Protein AF-A0AAN9EEM0-F1 (afdb_monomer)

pLDDT: mean 70.37, std 14.41, range [33.88, 88.06]

Secondary structure (DSSP, 8-state):
-----EE-SSS--EEEE-TT-PEEEEEEEEE--HHHHTT---EE--HHHHHHH--TTPEEEEEBTT-SS--EEEEEEEE-TT--EEEEETHHHHHHHHT--TT-EEEEEEETTT--EEEEEE-HHHHT--

Radius of gyration: 14.99 Å; Cα contacts (8 Å, |Δi|>4): 237; chains: 1; bounding box: 39×42×35 Å

Solvent-accessible surface area (backbone atoms only — not comparable to full-atom values): 7582 Å² total; per-residue (Å²): 68,80,74,69,85,46,84,50,82,87,80,77,55,78,54,43,49,52,99,88,64,46,52,36,44,81,73,52,74,43,69,37,45,64,54,42,76,73,72,46,40,48,46,78,52,59,66,72,52,43,78,76,74,58,60,94,82,50,71,37,43,37,31,53,59,54,46,89,64,75,55,74,37,64,30,36,60,44,82,47,99,81,78,48,44,24,35,38,49,46,42,42,59,52,43,59,76,66,68,64,50,70,62,16,37,38,38,36,25,37,27,75,83,77,73,43,45,38,31,35,68,49,54,50,78,58,65,74,73,108

Mean predicted aligned error: 9.79 Å

Organism: Crotalaria pallida (NCBI:txid3830)

Sequence (130 aa):
MFFEDYQGTDYGEFIYKDLDGNVLEHIFSALVTRGQLNGYQTLPIPATIRDNYLTIGQEFVLVKGRDIEPQKWYIKWNHDKNNYYAFAKGWYGYVQANRMDVDDIVDFFLNKTTSAWVVTYLRTADAKRA

InterPro domains:
  IPR003340 B3 DNA binding domain [PS50863] (28-125)
  IPR015300 DNA-binding pseudobarrel domain superfamily [G3DSA:2.40.330.10] (21-126)
  IPR015300 DNA-binding pseudobarrel domain superfamily [SSF101936] (26-122)

Nearest PDB structures (foldseek):
  6j9b-assembly2_D  TM=7.705E-01  e=1.282E-05  Arabidopsis thaliana
  6fas-assembly2_B  TM=7.573E-01  e=1.622E-05  Arabidopsis thaliana
  5z00-assembly1_M  TM=7.258E-01  e=1.140E-05  Arabidopsis thaliana
  6j9a-assembly1_A  TM=8.061E-01  e=6.643E-05  Arabidopsis thaliana
  6j9c-assembly1_A  TM=7.623E-01  e=1.195E-04  Arabidopsis thaliana

Structure (mmCIF, N/CA/C/O backbone):
data_AF-A0AAN9EEM0-F1
#
_entry.id   AF-A0AAN9EEM0-F1
#
loop_
_atom_site.group_PDB
_atom_site.id
_atom_site.type_symbol
_atom_site.label_atom_id
_atom_site.label_alt_id
_atom_site.label_comp_id
_atom_site.label_asym_id
_atom_site.label_entity_id
_atom_site.label_seq_id
_atom_site.pdbx_PDB_ins_code
_atom_site.Cartn_x
_atom_site.Cartn_y
_atom_site.Cartn_z
_atom_site.occupancy
_atom_site.B_iso_or_equiv
_atom_site.auth_seq_id
_atom_site.auth_comp_id
_atom_site.auth_asym_id
_atom_site.auth_atom_id
_atom_site.pdbx_PDB_model_num
ATOM 1 N N . MET A 1 1 ? 3.403 -11.623 13.785 1.00 43.03 1 MET A N 1
ATOM 2 C CA . MET A 1 1 ? 2.082 -11.013 13.547 1.00 43.03 1 MET A CA 1
ATOM 3 C C . MET A 1 1 ? 1.249 -11.998 12.770 1.00 43.03 1 MET A C 1
ATOM 5 O O . MET A 1 1 ? 1.672 -12.478 11.726 1.00 43.03 1 MET A O 1
ATOM 9 N N . PHE A 1 2 ? 0.131 -12.369 13.371 1.00 33.88 2 PHE A N 1
ATOM 10 C CA . PHE A 1 2 ? -0.869 -13.236 12.781 1.00 33.88 2 PHE A CA 1
ATOM 11 C C . PHE A 1 2 ? -2.093 -12.356 12.561 1.00 33.88 2 PHE A C 1
ATOM 13 O O . PHE A 1 2 ? -2.496 -11.643 13.478 1.00 33.88 2 PHE A O 1
ATOM 20 N N . PHE A 1 3 ? -2.616 -12.354 11.341 1.00 42.38 3 PHE A N 1
ATOM 21 C CA . PHE A 1 3 ? -3.977 -11.907 11.095 1.00 42.38 3 PHE A CA 1
ATOM 22 C C . PHE A 1 3 ? -4.868 -13.098 11.423 1.00 42.38 3 PHE A C 1
ATOM 24 O O . PHE A 1 3 ? -4.600 -14.204 10.953 1.00 42.38 3 PHE A O 1
ATOM 31 N N . GLU A 1 4 ? -5.871 -12.904 12.270 1.00 39.88 4 GLU A N 1
ATOM 32 C CA . GLU A 1 4 ? -6.929 -13.898 12.382 1.00 39.88 4 GLU A CA 1
ATOM 33 C C . GLU A 1 4 ? -7.909 -13.648 11.240 1.00 39.88 4 GLU A C 1
ATOM 35 O O . GLU A 1 4 ? -8.611 -12.637 11.220 1.00 39.88 4 GLU A O 1
ATOM 40 N N . ASP A 1 5 ? -7.934 -14.571 10.279 1.00 40.94 5 ASP A N 1
ATOM 41 C CA . ASP A 1 5 ? -9.020 -14.669 9.311 1.00 40.94 5 ASP A CA 1
ATOM 42 C C . ASP A 1 5 ? -10.283 -15.062 10.083 1.00 40.94 5 ASP A C 1
ATOM 44 O O . ASP A 1 5 ? -10.548 -16.238 10.341 1.00 40.94 5 ASP A O 1
ATOM 48 N N . TYR A 1 6 ? -11.057 -14.069 10.517 1.00 40.44 6 TYR A N 1
ATOM 49 C CA . TYR A 1 6 ? -12.338 -14.334 11.148 1.00 40.44 6 TYR A CA 1
ATOM 50 C C . TYR A 1 6 ? -13.381 -14.583 10.057 1.00 40.44 6 TYR A C 1
ATOM 52 O O . TYR A 1 6 ? -13.810 -13.661 9.363 1.00 40.44 6 TYR A O 1
ATOM 60 N N . GLN A 1 7 ? -13.790 -15.842 9.905 1.00 42.09 7 GLN A N 1
ATOM 61 C CA . GLN A 1 7 ? -14.923 -16.234 9.067 1.00 42.09 7 GLN A CA 1
ATOM 62 C C . GLN A 1 7 ? -16.218 -15.750 9.740 1.00 42.09 7 GLN A C 1
ATOM 64 O O . GLN A 1 7 ? -16.805 -16.443 10.571 1.00 42.09 7 GLN A O 1
ATOM 69 N N . GLY A 1 8 ? -16.638 -14.525 9.418 1.00 36.88 8 GLY A N 1
ATOM 70 C CA . GLY A 1 8 ? -17.972 -14.027 9.739 1.00 36.88 8 GLY A CA 1
ATOM 71 C C . GLY A 1 8 ? -19.013 -14.775 8.906 1.00 36.88 8 GLY A C 1
ATOM 72 O O . GLY A 1 8 ? -18.881 -14.895 7.691 1.00 36.88 8 GLY A O 1
ATOM 73 N N . THR A 1 9 ? -20.015 -15.333 9.576 1.00 47.59 9 THR A N 1
ATOM 74 C CA . THR A 1 9 ? -21.073 -16.156 8.985 1.00 47.59 9 THR A CA 1
ATOM 75 C C . THR A 1 9 ? -21.945 -15.376 7.996 1.00 47.59 9 THR A C 1
ATOM 77 O O . THR A 1 9 ? -22.316 -14.240 8.274 1.00 47.59 9 THR A O 1
ATOM 80 N N . ASP A 1 10 ? -22.315 -16.071 6.915 1.00 42.72 10 ASP A N 1
ATOM 81 C CA . ASP A 1 10 ? -23.174 -15.688 5.785 1.00 42.72 10 ASP A CA 1
ATOM 82 C C . ASP A 1 10 ? -22.610 -14.611 4.839 1.00 42.72 10 ASP A C 1
ATOM 84 O O . ASP A 1 10 ? -22.641 -13.418 5.107 1.00 42.72 10 ASP A O 1
ATOM 88 N N . TYR A 1 11 ? -22.144 -15.081 3.673 1.00 39.16 11 TYR A N 1
ATOM 89 C CA . TYR A 1 11 ? -21.510 -14.345 2.563 1.00 39.16 11 TYR A CA 1
ATOM 90 C C . TYR A 1 11 ? -20.025 -13.983 2.699 1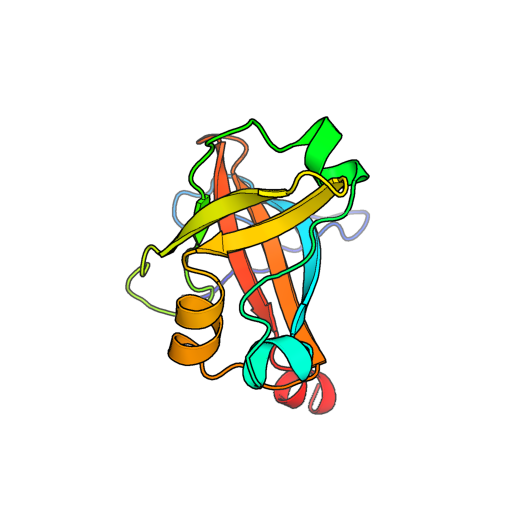.00 39.16 11 TYR A C 1
ATOM 92 O O . TYR A 1 11 ? -19.583 -13.044 2.058 1.00 39.16 11 TYR A O 1
ATOM 100 N N . GLY A 1 12 ? -19.221 -14.766 3.425 1.00 41.38 12 GLY A N 1
ATOM 101 C CA . GLY A 1 12 ? -17.782 -14.927 3.136 1.00 41.38 12 GLY A CA 1
ATOM 102 C C . GLY A 1 12 ? -16.932 -13.654 2.991 1.00 41.38 12 GLY A C 1
ATOM 103 O O . GLY A 1 12 ? -15.911 -13.695 2.305 1.00 41.38 12 GLY A O 1
ATOM 104 N N . GLU A 1 13 ? -17.326 -12.533 3.597 1.00 49.28 13 GLU A N 1
ATOM 105 C CA . GLU A 1 13 ? -16.499 -11.331 3.646 1.00 49.28 13 GLU A CA 1
ATOM 106 C C . GLU A 1 13 ? -15.425 -11.526 4.717 1.00 49.28 13 GLU A C 1
ATOM 108 O O . GLU A 1 13 ? -15.714 -11.673 5.907 1.00 49.28 13 GLU A O 1
ATOM 113 N N . PHE A 1 14 ? -14.163 -11.541 4.290 1.00 57.59 14 PHE A N 1
ATOM 114 C CA . PHE A 1 14 ? -13.030 -11.522 5.206 1.00 57.59 14 PHE A CA 1
ATOM 115 C C . PHE A 1 14 ? -12.986 -10.159 5.902 1.00 57.59 14 PHE A C 1
ATOM 117 O O . PHE A 1 14 ? -12.700 -9.136 5.279 1.00 57.59 14 PHE A O 1
ATOM 124 N N . ILE A 1 15 ? -13.276 -10.139 7.205 1.00 64.88 15 ILE A N 1
ATOM 125 C CA . ILE A 1 15 ? -13.141 -8.935 8.026 1.00 64.88 15 ILE A CA 1
ATOM 126 C C . ILE A 1 15 ? -11.732 -8.918 8.602 1.00 64.88 15 ILE A C 1
ATOM 128 O O . ILE A 1 15 ? -11.421 -9.638 9.551 1.00 64.88 15 ILE A O 1
ATOM 132 N N . TYR A 1 16 ? -10.891 -8.054 8.050 1.00 72.56 16 TYR A N 1
ATOM 133 C CA . TYR A 1 16 ? -9.552 -7.825 8.568 1.00 72.56 16 TYR A CA 1
ATOM 134 C C . TYR A 1 16 ? -9.632 -6.947 9.817 1.00 72.56 16 TYR A C 1
ATOM 136 O O . TYR A 1 16 ? -10.350 -5.945 9.837 1.00 72.56 16 TYR A O 1
ATOM 144 N N . LYS A 1 17 ? -8.899 -7.313 10.870 1.00 72.62 17 LYS A N 1
ATOM 145 C CA . LYS A 1 17 ? -8.788 -6.514 12.095 1.00 72.62 17 LYS A CA 1
ATOM 146 C C . LYS A 1 17 ? -7.330 -6.287 12.472 1.00 72.62 17 LYS A C 1
ATOM 148 O O . LYS A 1 17 ? -6.480 -7.132 12.192 1.00 72.62 17 LYS A O 1
ATOM 153 N N . ASP A 1 18 ? -7.042 -5.146 13.091 1.00 72.31 18 ASP A N 1
ATOM 154 C CA . ASP A 1 18 ? -5.761 -4.936 13.769 1.00 72.31 18 ASP A CA 1
ATOM 155 C C . ASP A 1 18 ? -5.737 -5.608 15.158 1.00 72.31 18 ASP A C 1
ATOM 157 O O . ASP A 1 18 ? -6.716 -6.219 15.591 1.00 72.31 18 ASP A O 1
ATOM 161 N N . LEU A 1 19 ? -4.601 -5.515 15.858 1.00 67.00 19 LEU A N 1
ATOM 162 C CA . LEU A 1 19 ? -4.408 -6.129 17.181 1.00 67.00 19 LEU A CA 1
ATOM 163 C C . LEU A 1 19 ? -5.309 -5.533 18.272 1.00 67.00 19 LEU A C 1
ATOM 165 O O . LEU A 1 19 ? -5.563 -6.197 19.275 1.00 67.00 19 LEU A O 1
ATOM 169 N N . ASP A 1 20 ? -5.801 -4.313 18.068 1.00 74.25 20 ASP A N 1
ATOM 170 C CA . ASP A 1 20 ? -6.735 -3.646 18.974 1.00 74.25 20 ASP A CA 1
ATOM 171 C C . ASP A 1 20 ? -8.198 -4.008 18.638 1.00 74.25 20 ASP A C 1
ATOM 173 O O . ASP A 1 20 ? -9.133 -3.539 19.287 1.00 74.25 20 ASP A O 1
ATOM 177 N N . GLY A 1 21 ? -8.414 -4.859 17.625 1.00 76.50 21 GLY A N 1
ATOM 178 C CA . GLY A 1 21 ? -9.727 -5.293 17.160 1.00 76.50 21 GLY A CA 1
ATOM 179 C C . GLY A 1 21 ? -10.422 -4.297 16.228 1.00 76.50 21 GLY A C 1
ATOM 180 O O . GLY A 1 21 ? -11.597 -4.502 15.904 1.00 76.50 21 GLY A O 1
ATOM 181 N N . ASN A 1 22 ? -9.735 -3.242 15.775 1.00 81.06 22 ASN A N 1
ATOM 182 C CA . ASN A 1 22 ? -10.303 -2.279 14.836 1.00 81.06 22 ASN A CA 1
ATOM 183 C C . ASN A 1 22 ? -10.446 -2.901 13.455 1.00 81.06 22 ASN A C 1
ATOM 185 O O . ASN A 1 22 ? -9.537 -3.566 12.963 1.00 81.06 22 ASN A O 1
ATOM 189 N N . VAL A 1 23 ? -11.571 -2.620 12.803 1.00 82.69 23 VAL A N 1
ATOM 190 C CA . VAL A 1 23 ? -11.846 -3.112 11.454 1.00 82.69 23 VAL A CA 1
ATOM 191 C C . VAL A 1 23 ? -10.976 -2.380 10.432 1.00 82.69 23 VAL A C 1
ATOM 193 O O . VAL A 1 23 ? -10.916 -1.146 10.390 1.00 82.69 23 VAL A O 1
ATOM 196 N N . LEU A 1 24 ? -10.331 -3.175 9.589 1.00 82.06 24 LEU A N 1
ATOM 197 C CA . LEU A 1 24 ? -9.548 -2.755 8.445 1.00 82.06 24 LEU A CA 1
ATOM 198 C C . LEU A 1 24 ? -10.376 -2.977 7.178 1.00 82.06 24 LEU A C 1
ATOM 200 O O . LEU A 1 24 ? -10.843 -4.079 6.900 1.00 82.06 24 LEU A O 1
ATOM 204 N N . GLU A 1 25 ? -10.553 -1.919 6.401 1.00 86.56 25 GLU A N 1
ATOM 205 C CA . GLU A 1 25 ? -11.175 -1.981 5.084 1.00 86.56 25 GLU A CA 1
ATOM 206 C C . GLU A 1 25 ? -10.098 -2.193 4.028 1.00 86.56 25 GLU A C 1
ATOM 208 O O . GLU A 1 25 ? -9.140 -1.424 3.968 1.00 86.56 25 GLU A O 1
ATOM 213 N N . HIS A 1 26 ? -10.244 -3.225 3.199 1.00 86.12 26 HIS A N 1
ATOM 214 C CA . HIS A 1 26 ? -9.379 -3.405 2.034 1.00 86.12 26 HIS A CA 1
ATOM 215 C C . HIS A 1 26 ? -9.679 -2.321 1.001 1.00 86.12 26 HIS A C 1
ATOM 217 O O . HIS A 1 26 ? -10.835 -2.114 0.640 1.00 86.12 26 HIS A O 1
ATOM 223 N N . ILE A 1 27 ? -8.641 -1.623 0.543 1.00 88.06 27 ILE A N 1
ATOM 224 C CA . ILE A 1 27 ? -8.785 -0.517 -0.407 1.00 88.06 27 ILE A CA 1
ATOM 225 C C . ILE A 1 27 ? -8.344 -0.942 -1.802 1.00 88.06 27 ILE A C 1
ATOM 227 O O . ILE A 1 27 ? -9.065 -0.722 -2.772 1.00 88.06 27 ILE A O 1
ATOM 231 N N . PHE A 1 28 ? -7.144 -1.517 -1.921 1.00 87.12 28 PHE A N 1
ATOM 232 C CA . PHE A 1 28 ? -6.641 -2.048 -3.185 1.00 87.12 28 PHE A CA 1
ATOM 233 C C . PHE A 1 28 ? -5.420 -2.949 -2.990 1.00 87.12 28 PHE A C 1
ATOM 235 O O . PHE A 1 28 ? -4.727 -2.883 -1.973 1.00 87.12 28 PHE A O 1
ATOM 242 N N . SER A 1 29 ? -5.122 -3.729 -4.027 1.00 87.25 29 SER A N 1
ATOM 243 C CA . SER A 1 29 ? -3.922 -4.558 -4.134 1.00 87.25 29 SER A CA 1
ATOM 244 C C . SER A 1 29 ? -2.999 -4.027 -5.228 1.00 87.25 29 SER A C 1
ATOM 246 O O . SER A 1 29 ? -3.457 -3.535 -6.263 1.00 87.25 29 SER A O 1
ATOM 248 N N . ALA A 1 30 ? -1.693 -4.163 -5.031 1.00 86.31 30 ALA A N 1
ATOM 249 C CA . ALA A 1 30 ? -0.677 -3.803 -6.007 1.00 86.31 30 ALA A CA 1
ATOM 250 C C . ALA A 1 30 ? 0.329 -4.935 -6.203 1.00 86.31 30 ALA A C 1
ATOM 252 O O . ALA A 1 30 ? 0.780 -5.544 -5.238 1.00 86.31 30 ALA A O 1
ATOM 253 N N . LEU A 1 31 ? 0.728 -5.167 -7.452 1.00 87.38 31 LEU A N 1
ATOM 254 C CA . LEU A 1 31 ? 1.815 -6.087 -7.773 1.00 87.38 31 LEU A CA 1
ATOM 255 C C . LEU A 1 31 ? 3.164 -5.382 -7.665 1.00 87.38 31 LEU A C 1
ATOM 257 O O . LEU A 1 31 ? 3.340 -4.270 -8.174 1.00 87.38 31 LEU A O 1
ATOM 261 N N . VAL A 1 32 ? 4.136 -6.066 -7.070 1.00 86.50 32 VAL A N 1
ATOM 262 C CA . VAL A 1 32 ? 5.541 -5.680 -7.156 1.00 86.50 32 VAL A CA 1
ATOM 263 C C . VAL A 1 32 ? 6.043 -6.016 -8.557 1.00 86.50 32 VAL A C 1
ATOM 265 O O . VAL A 1 32 ? 6.123 -7.168 -8.973 1.00 86.50 32 VAL A O 1
ATOM 268 N N . THR A 1 33 ? 6.384 -4.986 -9.317 1.00 86.06 33 THR A N 1
ATOM 269 C CA . THR A 1 33 ? 6.874 -5.116 -10.689 1.00 86.06 33 THR A CA 1
ATOM 270 C C . THR A 1 33 ? 8.397 -5.119 -10.736 1.00 86.06 33 THR A C 1
ATOM 272 O O . THR A 1 33 ? 9.078 -4.502 -9.914 1.00 86.06 33 THR A O 1
ATOM 275 N N . ARG A 1 34 ? 8.966 -5.726 -11.783 1.00 83.88 34 ARG A N 1
ATOM 276 C CA . ARG A 1 34 ? 10.418 -5.705 -12.026 1.00 83.88 34 ARG A CA 1
ATOM 277 C C . ARG A 1 34 ? 10.994 -4.284 -12.105 1.00 83.88 34 ARG A C 1
ATOM 279 O O . ARG A 1 34 ? 12.124 -4.060 -11.680 1.00 83.88 34 ARG A O 1
ATOM 286 N N . GLY A 1 35 ? 10.223 -3.318 -12.612 1.00 80.12 35 GLY A N 1
ATOM 287 C CA . GLY A 1 35 ? 10.626 -1.909 -12.637 1.00 80.12 35 GLY A CA 1
ATOM 288 C C . GLY A 1 35 ? 10.903 -1.360 -11.236 1.00 80.12 35 GLY A C 1
ATOM 289 O O . GLY A 1 35 ? 11.898 -0.664 -11.037 1.00 80.12 35 GLY A O 1
ATOM 290 N N . GLN A 1 36 ? 10.086 -1.747 -10.254 1.00 79.00 36 GLN A N 1
ATOM 291 C CA . GLN A 1 36 ? 10.209 -1.302 -8.864 1.00 79.00 36 GLN A CA 1
ATOM 292 C C . GLN A 1 36 ? 11.420 -1.869 -8.136 1.00 79.00 36 GLN A C 1
ATOM 294 O O . GLN A 1 36 ? 11.943 -1.222 -7.231 1.00 79.00 36 GLN A O 1
ATOM 299 N N . LEU A 1 37 ? 11.907 -3.028 -8.574 1.00 79.31 37 LEU A N 1
ATOM 300 C CA . LEU A 1 37 ? 13.135 -3.622 -8.058 1.00 79.31 37 LEU A CA 1
ATOM 301 C C . LEU A 1 37 ? 14.394 -3.038 -8.719 1.00 79.31 37 LEU A C 1
ATOM 303 O O . LEU A 1 37 ? 15.435 -2.965 -8.075 1.00 79.31 37 LEU A O 1
ATOM 307 N N . ASN A 1 38 ? 14.292 -2.568 -9.969 1.00 73.56 38 ASN A N 1
ATOM 308 C CA . ASN A 1 38 ? 15.440 -2.193 -10.807 1.00 73.56 38 ASN A CA 1
ATOM 309 C C . ASN A 1 38 ? 15.600 -0.679 -11.057 1.00 73.56 38 ASN A C 1
ATOM 311 O O . ASN A 1 38 ? 16.290 -0.285 -11.995 1.00 73.56 38 ASN A O 1
ATOM 315 N N . GLY A 1 39 ? 14.981 0.182 -10.243 1.00 65.06 39 GLY A N 1
ATOM 316 C CA . GLY A 1 39 ? 15.257 1.628 -10.250 1.00 65.06 39 GLY A CA 1
ATOM 317 C C . GLY A 1 39 ? 14.045 2.546 -10.422 1.00 65.06 39 GLY A C 1
ATOM 318 O O . GLY A 1 39 ? 14.143 3.725 -10.087 1.00 65.06 39 GLY A O 1
ATOM 319 N N . TYR A 1 40 ? 12.883 2.032 -10.836 1.00 68.06 40 TYR A N 1
ATOM 320 C CA . TYR A 1 40 ? 11.622 2.782 -10.783 1.00 68.06 40 TYR A CA 1
ATOM 321 C C . TYR A 1 40 ? 11.010 2.670 -9.390 1.00 68.06 40 TYR A C 1
ATOM 323 O O . TYR A 1 40 ? 10.069 1.925 -9.157 1.00 68.06 40 TYR A O 1
ATOM 331 N N . GLN A 1 41 ? 11.545 3.436 -8.444 1.00 75.00 41 GLN A N 1
ATOM 332 C CA . GLN A 1 41 ? 11.261 3.345 -7.003 1.00 75.00 41 GLN A CA 1
ATOM 333 C C . GLN A 1 41 ? 9.839 3.765 -6.580 1.00 75.00 41 GLN A C 1
ATOM 335 O O . GLN A 1 41 ? 9.600 4.018 -5.401 1.00 75.00 41 GLN A O 1
ATOM 340 N N . 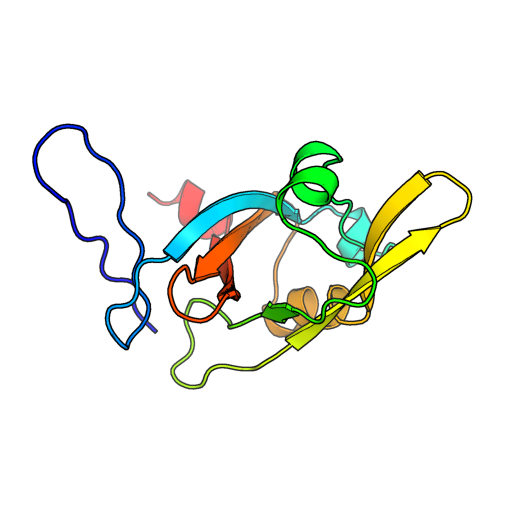THR A 1 42 ? 8.897 3.859 -7.519 1.00 80.38 42 THR A N 1
ATOM 341 C CA . THR A 1 42 ? 7.545 4.358 -7.274 1.00 80.38 42 THR A CA 1
ATOM 342 C C . THR A 1 42 ? 6.485 3.285 -7.496 1.00 80.38 42 THR A C 1
ATOM 344 O O . THR A 1 42 ? 6.594 2.514 -8.447 1.00 80.38 42 THR A O 1
ATOM 347 N N . LEU A 1 43 ? 5.427 3.270 -6.688 1.00 83.81 43 LEU A N 1
ATOM 348 C CA . LEU A 1 43 ? 4.216 2.489 -6.951 1.00 83.81 43 LEU A CA 1
ATOM 349 C C . LEU A 1 43 ? 3.115 3.391 -7.520 1.00 83.81 43 LEU A C 1
ATOM 351 O O . LEU A 1 43 ? 2.648 4.260 -6.781 1.00 83.81 43 LEU A O 1
ATOM 355 N N . PRO A 1 44 ? 2.700 3.207 -8.791 1.00 82.75 44 PRO A N 1
ATOM 356 C CA . PRO A 1 44 ? 1.542 3.899 -9.343 1.00 82.75 44 PRO A CA 1
ATOM 357 C C . PRO A 1 44 ? 0.287 3.662 -8.501 1.00 82.75 44 PRO A C 1
ATOM 359 O O . PRO A 1 44 ? 0.019 2.541 -8.072 1.00 82.75 44 PRO A O 1
ATOM 362 N N . ILE A 1 45 ? -0.498 4.716 -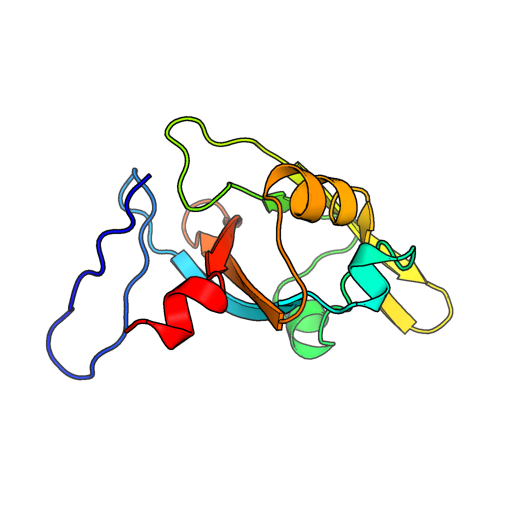8.303 1.00 79.81 45 ILE A N 1
ATOM 363 C CA . ILE A 1 45 ? -1.761 4.680 -7.569 1.00 79.81 45 ILE A CA 1
ATOM 364 C C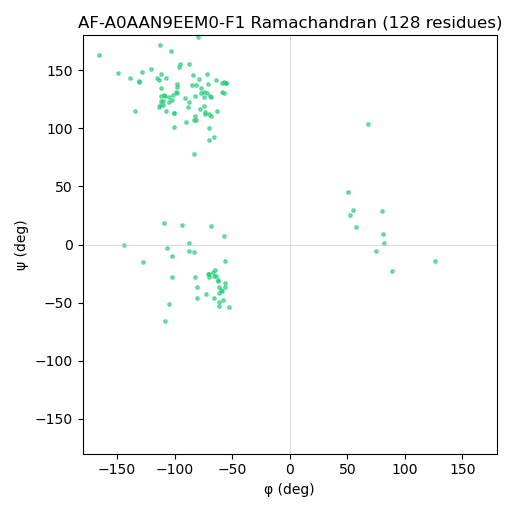 . ILE A 1 45 ? -2.907 4.828 -8.578 1.00 79.81 45 ILE A C 1
ATOM 366 O O . ILE A 1 45 ? -2.899 5.787 -9.358 1.00 79.81 45 ILE A O 1
ATOM 370 N N . PRO A 1 46 ? -3.912 3.932 -8.572 1.00 81.81 46 PRO A N 1
ATOM 371 C CA . PRO A 1 46 ? -5.090 4.092 -9.417 1.00 81.81 46 PRO A CA 1
ATOM 372 C C . PRO A 1 46 ? -5.822 5.409 -9.120 1.00 81.81 46 PRO A C 1
ATOM 374 O O . PRO A 1 46 ? -6.012 5.772 -7.958 1.00 81.81 46 PRO A O 1
ATOM 377 N N . ALA A 1 47 ? -6.291 6.104 -10.162 1.00 80.25 47 ALA A N 1
ATOM 378 C CA . ALA A 1 47 ? -6.990 7.389 -10.018 1.00 80.25 47 ALA A CA 1
ATOM 379 C C . ALA A 1 47 ? -8.213 7.298 -9.086 1.00 80.25 47 ALA A C 1
ATOM 381 O O . ALA A 1 47 ? -8.445 8.192 -8.281 1.00 80.25 47 ALA A O 1
ATOM 382 N N . THR A 1 48 ? -8.933 6.174 -9.118 1.00 83.25 48 THR A N 1
ATOM 383 C CA . THR A 1 48 ? -10.065 5.915 -8.220 1.00 83.25 48 THR A CA 1
ATOM 384 C C . THR A 1 48 ? -9.655 5.906 -6.748 1.00 83.25 48 THR A C 1
ATOM 386 O O . THR A 1 48 ? -10.401 6.395 -5.907 1.00 83.25 48 THR A O 1
ATOM 389 N N . ILE A 1 49 ? -8.469 5.387 -6.414 1.00 84.19 49 ILE A N 1
ATOM 390 C CA . ILE A 1 49 ? -7.984 5.399 -5.028 1.00 84.19 49 ILE A CA 1
ATOM 391 C C . ILE A 1 49 ? -7.580 6.813 -4.623 1.00 84.19 49 ILE A C 1
ATOM 393 O O . ILE A 1 49 ? -7.937 7.269 -3.539 1.00 84.19 49 ILE A O 1
ATOM 397 N N . ARG A 1 50 ? -6.897 7.529 -5.524 1.00 79.81 50 ARG A N 1
ATOM 398 C CA . ARG A 1 50 ? -6.536 8.937 -5.327 1.00 79.81 50 ARG A CA 1
ATOM 399 C C . ARG A 1 50 ? -7.759 9.778 -4.963 1.00 79.81 50 ARG A C 1
ATOM 401 O O . ARG A 1 50 ? -7.720 10.467 -3.954 1.00 79.81 50 ARG A O 1
ATOM 408 N N . ASP A 1 51 ? -8.812 9.714 -5.772 1.00 81.38 51 ASP A N 1
ATOM 409 C CA . ASP A 1 51 ? -9.962 10.619 -5.651 1.00 81.38 51 ASP A CA 1
ATOM 410 C C . ASP A 1 51 ? -10.812 10.374 -4.408 1.00 81.38 51 ASP A C 1
ATOM 412 O O . ASP A 1 51 ? -11.437 11.303 -3.903 1.00 81.38 51 ASP A O 1
ATOM 416 N N . ASN A 1 52 ? -10.831 9.136 -3.914 1.00 83.12 52 ASN A N 1
ATOM 417 C CA . ASN A 1 52 ? -11.719 8.746 -2.824 1.00 83.12 52 ASN A CA 1
ATOM 418 C C . ASN A 1 52 ? -11.013 8.651 -1.469 1.00 83.12 52 ASN A C 1
ATOM 420 O O . ASN A 1 52 ? -11.6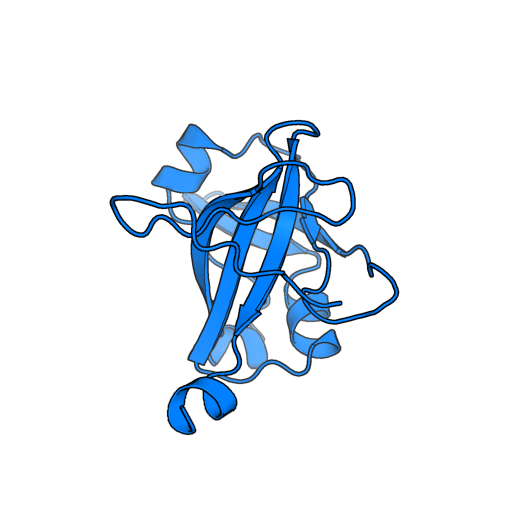56 8.843 -0.441 1.00 83.12 52 ASN A O 1
ATOM 424 N N . TYR A 1 53 ? -9.709 8.356 -1.450 1.00 79.44 53 TYR A N 1
ATOM 425 C CA . TYR A 1 53 ? -9.016 7.983 -0.213 1.00 79.44 53 TYR A CA 1
ATOM 426 C C . TYR A 1 53 ? -7.758 8.800 0.083 1.00 79.44 53 TYR A C 1
ATOM 428 O O . TYR A 1 53 ? -7.262 8.732 1.210 1.00 79.44 53 TYR A O 1
ATOM 436 N N . LEU A 1 54 ? -7.213 9.546 -0.888 1.00 76.06 54 LEU A N 1
ATOM 437 C CA . LEU A 1 54 ? -5.930 10.232 -0.717 1.00 76.06 54 LEU A CA 1
ATOM 438 C C . LEU A 1 54 ? -6.074 11.751 -0.686 1.00 76.06 54 LEU A C 1
ATOM 440 O O . LEU A 1 54 ? -6.693 12.363 -1.548 1.00 76.06 54 LEU A O 1
ATOM 444 N N . THR A 1 55 ? -5.399 12.377 0.276 1.00 73.00 55 THR A N 1
ATOM 445 C CA . THR A 1 55 ? -5.269 13.841 0.360 1.00 73.00 55 THR A CA 1
ATOM 446 C C . THR A 1 55 ? -3.819 14.261 0.133 1.00 73.00 55 THR A C 1
ATOM 448 O O . THR A 1 55 ? -2.901 13.578 0.586 1.00 73.00 55 THR A O 1
ATOM 451 N N . ILE A 1 56 ? -3.572 15.374 -0.572 1.00 67.19 56 ILE A N 1
ATOM 452 C CA . ILE A 1 56 ? -2.204 15.838 -0.885 1.00 67.19 56 ILE A CA 1
ATOM 453 C C . ILE A 1 56 ? -1.402 16.029 0.403 1.00 67.19 56 ILE A C 1
ATOM 455 O O . ILE A 1 56 ? -1.858 16.680 1.336 1.00 67.19 56 ILE A O 1
ATOM 459 N N . GLY A 1 57 ? -0.194 15.458 0.443 1.00 60.81 57 GLY A N 1
ATOM 460 C CA . GLY A 1 57 ? 0.702 15.553 1.598 1.00 60.81 57 GLY A CA 1
ATOM 461 C C . GLY A 1 57 ? 0.407 14.563 2.727 1.00 60.81 57 GLY A C 1
ATOM 462 O O . GLY A 1 57 ? 1.132 14.571 3.719 1.00 60.81 57 GLY A O 1
ATOM 463 N N . GLN A 1 58 ? -0.599 13.696 2.573 1.00 68.69 58 GLN A N 1
ATOM 464 C CA . GLN A 1 58 ? -0.867 12.603 3.504 1.00 68.69 58 GLN A CA 1
ATOM 465 C C . GLN A 1 58 ? 0.349 11.677 3.617 1.00 68.69 58 GLN A C 1
ATOM 467 O O . GLN A 1 58 ? 0.933 11.257 2.612 1.00 68.69 58 GLN A O 1
ATOM 472 N N . GLU A 1 59 ? 0.726 11.379 4.858 1.00 63.41 59 GLU A N 1
ATOM 473 C CA . GLU A 1 59 ? 1.754 10.398 5.182 1.00 63.41 59 GLU A CA 1
ATOM 474 C C . GLU A 1 59 ? 1.078 9.075 5.532 1.00 63.41 59 GLU A C 1
ATOM 476 O O . GLU A 1 59 ? 0.152 9.022 6.341 1.00 63.41 59 GLU A O 1
ATOM 481 N N . PHE A 1 60 ? 1.543 7.999 4.908 1.00 67.25 60 PHE A N 1
ATOM 482 C CA . PHE A 1 60 ? 1.068 6.649 5.193 1.00 67.25 60 PHE A CA 1
ATOM 483 C C . PHE A 1 60 ? 2.051 6.004 6.142 1.00 67.25 60 PHE A C 1
ATOM 485 O O . PHE A 1 60 ? 3.254 6.148 5.943 1.00 67.25 60 PHE A O 1
ATOM 492 N N . VAL A 1 61 ? 1.546 5.281 7.134 1.00 65.06 61 VAL A N 1
ATOM 493 C CA . VAL A 1 61 ? 2.360 4.413 7.978 1.00 65.06 61 VAL A CA 1
ATOM 494 C C . VAL A 1 61 ? 2.164 3.001 7.465 1.00 65.06 61 VAL A C 1
ATOM 496 O O . VAL A 1 61 ? 1.153 2.387 7.761 1.00 65.06 61 VAL A O 1
ATOM 499 N N . LEU A 1 62 ? 3.102 2.461 6.693 1.00 65.88 62 LEU A N 1
ATOM 500 C CA . LEU A 1 62 ? 2.998 1.042 6.359 1.00 65.88 62 LEU A CA 1
ATOM 501 C C . LEU A 1 62 ? 3.447 0.223 7.558 1.00 65.88 62 LEU A C 1
ATOM 503 O O . LEU A 1 62 ? 4.530 0.474 8.084 1.00 65.88 62 LEU A O 1
ATOM 507 N N . VAL A 1 63 ? 2.636 -0.752 7.954 1.00 62.72 63 VAL A N 1
ATOM 508 C CA . VAL A 1 63 ? 2.947 -1.710 9.016 1.00 62.72 63 VAL A CA 1
ATOM 509 C C . VAL A 1 63 ? 3.103 -3.080 8.385 1.00 62.72 63 VAL A C 1
ATOM 511 O O . VAL A 1 63 ? 2.163 -3.571 7.781 1.00 62.72 63 VAL A O 1
ATOM 514 N N . LYS A 1 64 ? 4.274 -3.701 8.527 1.00 62.66 64 LYS A N 1
ATOM 515 C CA . LYS A 1 64 ? 4.576 -5.011 7.941 1.00 62.66 64 LYS A CA 1
ATOM 516 C C . LYS A 1 64 ? 3.684 -6.122 8.505 1.00 62.66 64 LYS A C 1
ATOM 518 O O . LYS A 1 64 ? 3.876 -6.512 9.650 1.00 62.66 64 LYS A O 1
ATOM 523 N N . GLY A 1 65 ? 2.845 -6.714 7.653 1.00 51.34 65 GLY A N 1
ATOM 524 C CA . GLY A 1 65 ? 1.840 -7.744 7.963 1.00 51.34 65 GLY A CA 1
ATOM 525 C C . GLY A 1 65 ? 2.262 -9.067 8.639 1.00 51.34 65 GLY A C 1
ATOM 526 O O . GLY A 1 65 ? 1.431 -9.957 8.758 1.00 51.34 65 GLY A O 1
ATOM 527 N N . ARG A 1 66 ? 3.507 -9.273 9.094 1.00 51.41 66 ARG A N 1
ATOM 528 C CA . ARG A 1 66 ? 3.904 -10.540 9.762 1.00 51.41 66 ARG A CA 1
ATOM 529 C C . ARG A 1 66 ? 4.905 -10.418 10.920 1.00 51.41 66 ARG A C 1
ATOM 531 O O . ARG A 1 66 ? 5.121 -11.412 11.615 1.00 51.41 66 ARG A O 1
ATOM 538 N N . ASP A 1 67 ? 5.377 -9.222 11.278 1.00 47.91 67 ASP A N 1
ATOM 539 C CA . ASP A 1 67 ? 6.376 -9.058 12.351 1.00 47.91 67 ASP A CA 1
ATOM 540 C C . ASP A 1 67 ? 5.777 -8.717 13.728 1.00 47.91 67 ASP A C 1
ATOM 542 O O . ASP A 1 67 ? 4.683 -8.185 13.839 1.00 47.91 67 ASP A O 1
ATOM 546 N N . ILE A 1 68 ? 6.467 -9.089 14.809 1.00 43.62 68 ILE A N 1
ATOM 547 C CA . ILE A 1 68 ? 6.031 -8.831 16.200 1.00 43.62 68 ILE A CA 1
ATOM 548 C C . ILE A 1 68 ? 6.133 -7.334 16.547 1.00 43.62 68 ILE A C 1
ATOM 550 O O . ILE A 1 68 ? 5.370 -6.844 17.373 1.00 43.62 68 ILE A O 1
ATOM 554 N N . GLU A 1 69 ? 7.014 -6.597 15.865 1.00 53.25 69 GLU A N 1
ATOM 555 C CA . GLU A 1 69 ? 7.151 -5.149 16.008 1.00 53.25 69 GLU A CA 1
ATOM 556 C C . GLU A 1 69 ? 6.700 -4.431 14.725 1.00 53.25 69 GLU A C 1
ATOM 558 O O . GLU A 1 69 ? 7.233 -4.701 13.642 1.00 53.25 69 GLU A O 1
ATOM 563 N N . PRO A 1 70 ? 5.725 -3.508 14.810 1.00 57.84 70 PRO A N 1
ATOM 564 C CA . PRO A 1 70 ? 5.260 -2.761 13.654 1.00 57.84 70 PRO A CA 1
ATOM 565 C C . PRO A 1 70 ? 6.340 -1.776 13.202 1.00 57.84 70 PRO A C 1
ATOM 567 O O . PRO A 1 70 ? 6.497 -0.687 13.759 1.00 57.84 70 PRO A O 1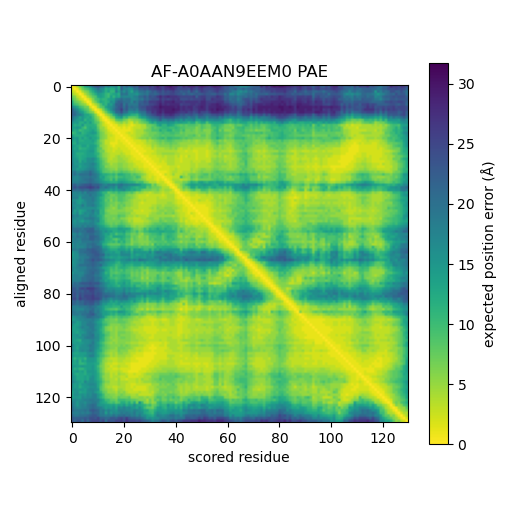
ATOM 570 N N . GLN A 1 71 ? 7.085 -2.135 12.158 1.00 62.12 71 GLN A N 1
ATOM 571 C CA . GLN A 1 71 ? 7.994 -1.192 11.520 1.00 62.12 71 GLN A CA 1
ATOM 572 C C . GLN A 1 71 ? 7.185 -0.194 10.696 1.00 62.12 71 GLN A C 1
ATOM 574 O O . GLN A 1 71 ? 6.480 -0.590 9.772 1.00 62.12 71 GLN A O 1
ATOM 579 N N . LYS A 1 72 ? 7.297 1.090 11.047 1.00 65.00 72 LYS A N 1
ATOM 580 C CA . LYS A 1 72 ? 6.579 2.192 10.402 1.00 65.00 72 LYS A CA 1
ATOM 581 C C . LYS A 1 72 ? 7.360 2.706 9.201 1.00 65.00 72 LYS A C 1
ATOM 583 O O . LYS A 1 72 ? 8.487 3.176 9.351 1.00 65.00 72 LYS A O 1
ATOM 588 N N . TRP A 1 73 ? 6.737 2.683 8.030 1.00 67.38 73 TRP A N 1
ATOM 589 C CA . TRP A 1 73 ? 7.287 3.309 6.828 1.00 67.38 73 TRP A CA 1
ATOM 590 C C . TRP A 1 73 ? 6.460 4.518 6.455 1.00 67.38 73 TRP A C 1
ATOM 592 O O . TRP A 1 73 ? 5.279 4.360 6.173 1.00 67.38 73 TRP A O 1
ATOM 602 N N . TYR A 1 74 ? 7.090 5.692 6.419 1.00 67.94 74 TYR A N 1
ATOM 603 C CA . TYR A 1 74 ? 6.458 6.921 5.954 1.00 67.94 74 TYR A CA 1
ATOM 604 C C . TY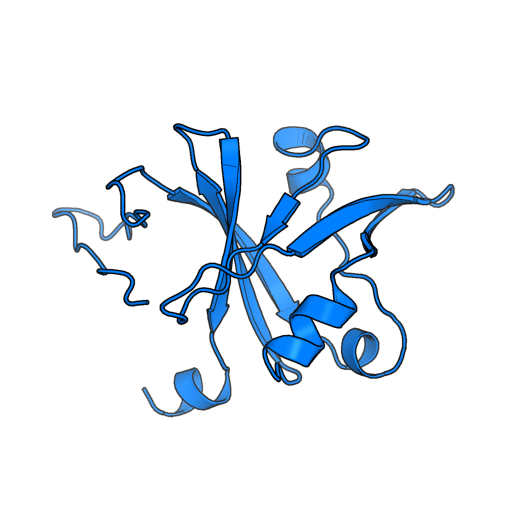R A 1 74 ? 6.528 6.978 4.441 1.00 67.94 74 TYR A C 1
ATOM 606 O O . TYR A 1 74 ? 7.598 7.217 3.868 1.00 67.94 74 TYR A O 1
ATOM 614 N N . ILE A 1 75 ? 5.386 6.764 3.801 1.00 68.06 75 ILE A N 1
ATOM 615 C CA . ILE A 1 75 ? 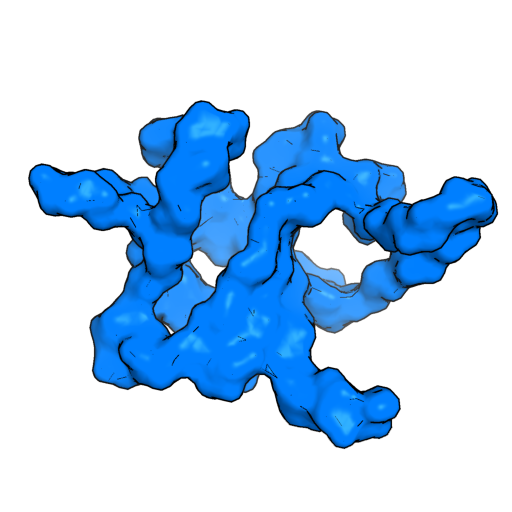5.284 6.937 2.361 1.00 68.06 75 ILE A CA 1
ATOM 616 C C . ILE A 1 75 ? 4.693 8.299 2.050 1.00 68.06 75 ILE A C 1
ATOM 618 O O . ILE A 1 75 ? 3.726 8.727 2.675 1.00 68.06 75 ILE A O 1
ATOM 622 N N . LYS A 1 76 ? 5.297 8.987 1.079 1.00 69.44 76 LYS A N 1
ATOM 623 C CA . LYS A 1 76 ? 4.712 10.186 0.476 1.00 69.44 76 LYS A CA 1
ATOM 624 C C . LYS A 1 76 ? 4.280 9.856 -0.934 1.00 69.44 76 LYS A C 1
ATOM 626 O O . LYS A 1 76 ? 5.073 9.326 -1.723 1.00 69.44 76 LYS A O 1
ATOM 631 N N . TRP A 1 77 ? 3.033 10.179 -1.239 1.00 72.56 77 TRP A N 1
ATOM 632 C CA . TRP A 1 77 ? 2.585 10.194 -2.615 1.00 72.56 77 TRP A CA 1
ATOM 633 C C . TRP A 1 77 ? 3.002 11.516 -3.259 1.00 72.56 77 TRP A C 1
ATOM 635 O O . TRP A 1 77 ? 2.922 12.574 -2.634 1.00 72.56 77 TRP A O 1
ATOM 645 N N . ASN A 1 78 ? 3.501 11.441 -4.489 1.00 67.44 78 ASN A N 1
ATOM 646 C CA . ASN A 1 78 ? 3.842 12.615 -5.280 1.00 67.44 78 ASN A CA 1
ATOM 647 C C . ASN A 1 78 ? 2.823 12.795 -6.402 1.00 67.44 78 ASN A C 1
ATOM 649 O O . ASN A 1 78 ? 2.363 11.826 -7.006 1.00 67.44 78 ASN A O 1
ATOM 653 N N . HIS A 1 79 ? 2.527 14.060 -6.682 1.00 67.81 79 HIS A N 1
ATOM 654 C CA . HIS A 1 79 ? 1.881 14.502 -7.904 1.00 67.81 79 HIS A CA 1
ATOM 655 C C . HIS A 1 79 ? 2.966 15.060 -8.824 1.00 67.81 79 HIS A C 1
ATOM 657 O O . HIS A 1 79 ? 3.582 16.077 -8.495 1.00 67.81 79 HIS A O 1
ATOM 663 N N . ASP A 1 80 ? 3.231 14.393 -9.946 1.00 65.12 80 ASP A N 1
ATOM 664 C CA . ASP A 1 80 ? 4.036 14.997 -11.010 1.00 65.12 80 ASP A CA 1
ATOM 665 C C . ASP A 1 80 ? 3.141 15.802 -11.967 1.00 65.12 80 ASP A C 1
ATOM 667 O O . ASP A 1 80 ? 1.956 15.512 -12.128 1.00 65.12 80 ASP A O 1
ATOM 671 N N . LYS A 1 81 ? 3.726 16.788 -12.656 1.00 58.72 81 LYS A N 1
ATOM 672 C CA . LYS A 1 81 ? 3.079 17.659 -13.653 1.00 58.72 81 LYS A CA 1
ATOM 673 C C . LYS A 1 81 ? 2.410 16.893 -14.804 1.00 58.72 81 LYS A C 1
ATOM 675 O O . LYS A 1 81 ? 1.618 17.475 -15.535 1.00 58.72 81 LYS A O 1
ATOM 680 N N . ASN A 1 82 ? 2.712 15.603 -14.946 1.00 64.50 82 ASN A N 1
ATOM 681 C CA . ASN A 1 82 ? 2.150 14.698 -15.945 1.00 64.50 82 ASN A CA 1
ATOM 682 C C . ASN A 1 82 ? 0.919 13.908 -15.450 1.00 64.50 82 ASN A C 1
ATOM 684 O O . ASN A 1 82 ? 0.585 12.889 -16.049 1.00 64.50 82 ASN A O 1
ATOM 688 N N . ASN A 1 83 ? 0.265 14.321 -14.353 1.00 63.84 83 ASN A N 1
ATOM 689 C CA . ASN A 1 83 ? -0.821 13.567 -13.700 1.00 63.84 83 ASN A CA 1
ATOM 690 C C . ASN A 1 83 ? -0.409 12.131 -13.321 1.00 63.84 83 ASN A C 1
ATOM 692 O O . ASN A 1 83 ? -1.230 11.213 -13.307 1.00 63.84 83 ASN A O 1
ATOM 696 N N . TYR A 1 84 ? 0.874 11.919 -13.028 1.00 67.75 84 TYR A N 1
ATOM 697 C CA . TYR A 1 84 ? 1.355 10.644 -12.516 1.00 67.75 84 TYR A CA 1
ATOM 698 C C . TYR A 1 84 ? 1.249 10.657 -10.991 1.00 67.75 84 TYR A C 1
ATOM 700 O O . TYR A 1 84 ? 1.859 11.497 -10.322 1.00 67.75 84 TYR A O 1
ATOM 708 N N . TYR A 1 85 ? 0.447 9.733 -10.463 1.00 75.00 85 TYR A N 1
ATOM 709 C CA . TYR A 1 85 ? 0.192 9.569 -9.035 1.00 75.00 85 TYR A CA 1
ATOM 710 C C . TYR A 1 85 ? 0.906 8.320 -8.568 1.00 75.00 85 TYR A C 1
ATOM 712 O O . TYR A 1 85 ? 0.575 7.220 -9.009 1.00 75.00 85 TYR A O 1
ATOM 720 N N . ALA A 1 86 ? 1.894 8.482 -7.695 1.00 77.25 86 ALA A N 1
ATOM 721 C CA . ALA A 1 86 ? 2.624 7.336 -7.189 1.00 77.25 86 ALA A CA 1
ATOM 722 C C . ALA A 1 86 ? 3.144 7.540 -5.772 1.00 77.25 86 ALA A C 1
ATOM 724 O O . ALA A 1 86 ? 3.552 8.638 -5.384 1.00 77.25 86 ALA A O 1
ATOM 725 N N . PHE A 1 87 ? 3.199 6.446 -5.020 1.00 77.25 87 PHE A N 1
ATOM 726 C CA . PHE A 1 87 ? 3.989 6.358 -3.803 1.00 77.25 87 PHE A CA 1
ATOM 727 C C . PHE A 1 87 ? 5.462 6.352 -4.179 1.00 77.25 87 PHE A C 1
ATOM 729 O O . PHE A 1 87 ? 5.924 5.401 -4.801 1.00 77.25 87 PHE A O 1
ATOM 736 N N . ALA A 1 88 ? 6.192 7.410 -3.836 1.00 72.81 88 ALA A N 1
ATOM 737 C CA . ALA A 1 88 ? 7.580 7.572 -4.257 1.00 72.81 88 ALA A CA 1
ATOM 738 C C . ALA A 1 88 ? 8.550 7.375 -3.090 1.00 72.81 88 ALA A C 1
ATOM 740 O O . ALA A 1 88 ? 9.319 6.417 -3.046 1.00 72.81 88 ALA A O 1
ATOM 741 N N . LYS A 1 89 ? 8.508 8.271 -2.102 1.00 74.38 89 LYS A N 1
ATOM 742 C CA . LYS A 1 89 ? 9.422 8.198 -0.959 1.00 74.38 89 LYS A CA 1
ATOM 743 C C . LYS A 1 89 ? 8.989 7.065 -0.032 1.00 74.38 89 LYS A C 1
ATOM 745 O O . LYS A 1 89 ? 7.818 6.995 0.308 1.00 74.38 89 LYS A O 1
ATOM 750 N N . GLY A 1 90 ? 9.920 6.206 0.381 1.00 76.81 90 GLY A N 1
ATOM 751 C CA . GLY A 1 90 ? 9.676 5.125 1.346 1.00 76.81 90 GLY A CA 1
ATOM 752 C C . GLY A 1 90 ? 9.218 3.794 0.737 1.00 76.81 90 GLY A C 1
ATOM 753 O O . GLY A 1 90 ? 9.484 2.756 1.337 1.00 76.81 90 GLY A O 1
ATOM 754 N N . TRP A 1 91 ? 8.637 3.793 -0.470 1.00 81.75 91 TRP A N 1
ATOM 755 C CA . TRP A 1 91 ? 8.157 2.571 -1.133 1.00 81.75 91 TRP A CA 1
ATOM 756 C C . TRP A 1 91 ? 9.280 1.566 -1.411 1.00 81.75 91 TRP A C 1
ATOM 758 O O . TRP A 1 91 ? 9.216 0.422 -0.972 1.00 81.75 91 TRP A O 1
ATOM 768 N N . TYR A 1 92 ? 10.355 1.998 -2.073 1.00 82.62 92 TYR A N 1
ATOM 769 C CA . TYR A 1 92 ? 11.488 1.112 -2.360 1.00 82.62 92 TYR A CA 1
ATOM 770 C C . TYR A 1 92 ? 12.134 0.545 -1.086 1.00 82.62 92 TYR A C 1
ATOM 772 O O . TYR A 1 92 ? 12.474 -0.634 -1.032 1.00 82.62 92 TYR A O 1
ATOM 780 N N . GLY A 1 93 ? 12.250 1.363 -0.032 1.00 80.19 93 GLY A N 1
ATOM 781 C CA . GLY A 1 93 ? 12.757 0.914 1.267 1.00 80.19 93 GLY A CA 1
ATOM 782 C C . GLY A 1 93 ? 11.881 -0.177 1.884 1.00 80.19 93 GLY A C 1
ATOM 783 O O . GLY A 1 93 ? 12.408 -1.182 2.357 1.00 80.19 93 GLY A O 1
ATOM 784 N N . TYR A 1 94 ? 10.558 -0.021 1.796 1.00 80.19 94 TYR A N 1
ATOM 785 C CA . TYR A 1 94 ? 9.597 -1.031 2.227 1.00 80.19 94 TYR A CA 1
ATOM 786 C C . TYR A 1 94 ? 9.755 -2.344 1.444 1.00 80.19 94 TYR A C 1
ATOM 788 O O . TYR A 1 94 ? 9.889 -3.403 2.054 1.00 80.19 94 TYR A O 1
ATOM 796 N N . VAL A 1 95 ? 9.812 -2.290 0.111 1.00 84.00 95 VAL A N 1
ATOM 797 C CA . VAL A 1 95 ? 9.989 -3.476 -0.752 1.00 84.00 95 VAL A CA 1
ATOM 798 C C . VAL A 1 95 ? 11.278 -4.234 -0.399 1.00 84.00 95 VAL A C 1
ATOM 800 O O . VAL A 1 95 ? 11.252 -5.447 -0.178 1.00 84.00 95 VAL A O 1
ATOM 803 N N . GLN A 1 96 ? 12.397 -3.515 -0.260 1.00 82.94 96 GLN A N 1
ATOM 804 C CA . GLN A 1 96 ? 13.703 -4.092 0.078 1.00 82.94 96 GLN A CA 1
ATOM 805 C C . GLN A 1 96 ? 13.734 -4.702 1.484 1.00 82.94 96 GLN A C 1
ATOM 807 O O . GLN A 1 96 ? 14.191 -5.832 1.661 1.00 82.94 96 GLN A O 1
ATOM 812 N N . ALA A 1 97 ? 13.211 -3.995 2.489 1.00 80.12 97 ALA A N 1
ATOM 813 C CA . ALA A 1 97 ? 13.186 -4.484 3.868 1.00 80.12 97 ALA A CA 1
ATOM 814 C C . ALA A 1 97 ? 12.357 -5.769 4.025 1.00 80.12 97 ALA A C 1
ATOM 816 O O . ALA A 1 97 ? 12.675 -6.626 4.851 1.00 80.12 97 ALA A O 1
ATOM 817 N N . ASN A 1 98 ? 11.322 -5.929 3.200 1.00 78.44 98 ASN A N 1
ATOM 818 C CA . ASN A 1 98 ? 10.464 -7.111 3.188 1.00 78.44 98 ASN A CA 1
ATOM 819 C C . ASN A 1 98 ? 10.969 -8.244 2.283 1.00 78.44 98 ASN A C 1
ATOM 821 O O . ASN A 1 98 ? 10.411 -9.350 2.320 1.00 78.44 98 ASN A O 1
ATOM 825 N N . ARG A 1 99 ? 12.050 -8.001 1.525 1.00 83.12 99 ARG A N 1
ATOM 826 C CA . ARG A 1 99 ? 12.599 -8.926 0.523 1.00 83.12 99 ARG A CA 1
ATOM 827 C C . ARG A 1 99 ? 11.505 -9.417 -0.428 1.00 83.12 99 ARG A C 1
ATOM 829 O O . ARG A 1 99 ? 11.361 -10.622 -0.623 1.00 83.12 99 ARG A O 1
ATOM 836 N N . MET A 1 100 ? 10.678 -8.487 -0.900 1.00 84.81 100 MET A N 1
ATOM 837 C CA . MET A 1 100 ? 9.635 -8.798 -1.875 1.00 84.81 100 MET A CA 1
ATOM 838 C C . MET A 1 100 ? 10.269 -9.076 -3.233 1.00 84.81 100 MET A C 1
ATOM 840 O O . MET A 1 100 ? 11.283 -8.463 -3.580 1.00 84.81 100 MET A O 1
ATOM 844 N N . ASP A 1 101 ? 9.656 -9.979 -3.985 1.00 87.44 101 ASP A N 1
ATOM 845 C CA . ASP A 1 101 ? 10.064 -10.325 -5.342 1.00 87.44 101 ASP A CA 1
ATOM 846 C C . ASP A 1 101 ? 9.011 -9.875 -6.363 1.00 87.44 101 ASP A C 1
ATOM 848 O O . ASP A 1 101 ? 7.925 -9.406 -6.015 1.00 87.44 101 ASP A O 1
ATOM 852 N N . VAL A 1 102 ? 9.350 -9.985 -7.645 1.00 86.69 102 VAL A N 1
ATOM 853 C CA . VAL A 1 102 ? 8.417 -9.740 -8.742 1.00 86.69 102 VAL A CA 1
ATOM 854 C C . VAL A 1 102 ? 7.182 -10.622 -8.566 1.00 86.69 102 VAL A C 1
ATOM 856 O O . VAL A 1 102 ? 7.290 -11.795 -8.219 1.00 86.69 102 VAL A O 1
ATOM 859 N N . ASP A 1 103 ? 6.024 -10.031 -8.841 1.00 86.69 103 ASP A N 1
ATOM 860 C CA . ASP A 1 103 ? 4.688 -10.615 -8.729 1.00 86.69 103 ASP A CA 1
ATOM 861 C C . ASP A 1 103 ? 4.152 -10.754 -7.298 1.00 86.69 103 ASP A C 1
ATOM 863 O O . ASP A 1 103 ? 2.971 -11.057 -7.145 1.00 86.69 103 ASP A O 1
ATOM 867 N N . ASP A 1 104 ? 4.933 -10.464 -6.250 1.00 85.69 104 ASP A N 1
ATOM 868 C CA . ASP A 1 104 ? 4.377 -10.368 -4.896 1.00 85.69 104 ASP A CA 1
ATOM 869 C C . ASP A 1 104 ? 3.245 -9.333 -4.836 1.00 85.69 104 ASP A C 1
ATOM 871 O O . ASP A 1 104 ? 3.314 -8.261 -5.449 1.00 85.69 104 ASP A O 1
ATOM 875 N N . ILE A 1 105 ? 2.190 -9.664 -4.090 1.00 84.69 105 ILE A N 1
ATOM 876 C CA . ILE A 1 105 ? 1.002 -8.821 -3.954 1.00 84.69 105 ILE A CA 1
ATOM 877 C C . ILE A 1 105 ? 1.110 -8.051 -2.648 1.00 84.69 105 ILE A C 1
ATOM 879 O O . ILE A 1 105 ? 1.372 -8.628 -1.595 1.00 84.69 105 ILE A O 1
ATOM 883 N N . VAL A 1 106 ? 0.892 -6.745 -2.717 1.00 85.00 106 VAL A N 1
ATOM 884 C CA . VAL A 1 106 ? 0.845 -5.842 -1.573 1.00 85.00 106 VAL A CA 1
ATOM 885 C C . VAL A 1 106 ? -0.577 -5.321 -1.434 1.00 85.00 106 VAL A C 1
ATOM 887 O O . VAL A 1 106 ? -1.079 -4.650 -2.334 1.00 85.00 106 VAL A O 1
ATOM 890 N N . ASP A 1 107 ? -1.215 -5.622 -0.312 1.00 84.94 107 ASP A N 1
ATOM 891 C CA . ASP A 1 107 ? -2.584 -5.217 -0.014 1.00 84.94 107 ASP A CA 1
ATOM 892 C C . ASP A 1 107 ? -2.594 -4.019 0.929 1.00 84.94 107 ASP A C 1
ATOM 894 O O . ASP A 1 107 ? -1.960 -4.028 1.989 1.00 84.94 107 ASP A O 1
ATOM 898 N N . PHE A 1 108 ? -3.342 -2.993 0.539 1.00 85.25 108 PHE A N 1
ATOM 899 C CA . PHE A 1 108 ? -3.496 -1.753 1.280 1.00 85.25 108 PHE A CA 1
ATOM 900 C C . PHE A 1 108 ? -4.859 -1.718 1.954 1.00 85.25 108 PHE A C 1
ATOM 902 O O . PHE A 1 108 ? -5.896 -1.847 1.302 1.00 85.25 108 PHE A O 1
ATOM 909 N N . PHE A 1 109 ? -4.839 -1.474 3.257 1.00 84.56 109 PHE A N 1
ATOM 910 C CA . PHE A 1 109 ? -6.018 -1.375 4.096 1.00 84.56 109 PHE A CA 1
ATOM 911 C C . PHE A 1 109 ? -6.098 -0.010 4.769 1.00 84.56 109 PHE A C 1
ATOM 913 O O . PHE A 1 109 ? -5.070 0.590 5.096 1.00 84.56 109 PHE A O 1
ATOM 920 N N . LEU A 1 110 ? -7.318 0.441 5.042 1.00 84.19 110 LEU A N 1
ATOM 921 C CA . LEU A 1 110 ? -7.602 1.606 5.866 1.00 84.19 110 LEU A CA 1
ATOM 922 C C . LEU A 1 110 ? -8.238 1.161 7.182 1.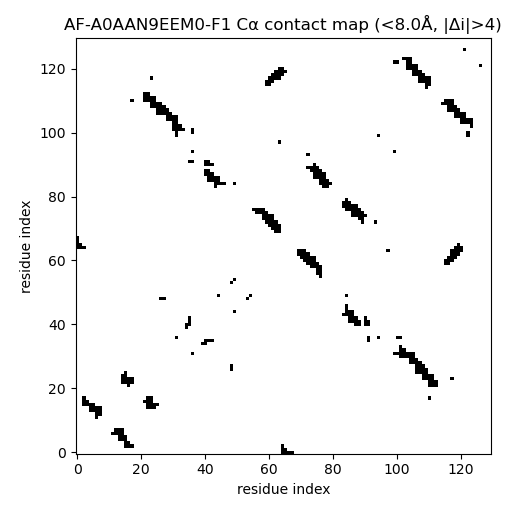00 84.19 110 LEU A C 1
ATOM 924 O O . LEU A 1 110 ? -9.278 0.505 7.201 1.00 84.19 110 LEU A O 1
ATOM 928 N N . ASN A 1 111 ? -7.631 1.546 8.298 1.00 81.81 111 ASN A N 1
ATOM 929 C CA . ASN A 1 111 ? -8.252 1.413 9.605 1.00 81.81 111 ASN A CA 1
ATOM 930 C C . ASN A 1 111 ? -9.345 2.477 9.739 1.00 81.81 111 ASN A C 1
ATOM 932 O O . ASN A 1 111 ? -9.047 3.669 9.820 1.00 81.81 111 ASN A O 1
ATOM 936 N N . LYS A 1 112 ? -10.609 2.049 9.784 1.00 81.56 112 LYS A N 1
ATOM 937 C CA . LYS A 1 112 ? -11.763 2.962 9.849 1.00 81.56 112 LYS A CA 1
ATOM 938 C C . LYS A 1 112 ? -11.847 3.749 11.159 1.00 81.56 112 LYS A C 1
ATOM 940 O O . LYS A 1 112 ? -12.448 4.817 11.181 1.00 81.56 112 LYS A O 1
ATOM 945 N N . THR A 1 113 ? -11.243 3.246 12.234 1.00 79.75 113 THR A N 1
ATOM 946 C CA . THR A 1 113 ? -11.238 3.902 13.548 1.00 79.75 113 THR A CA 1
ATOM 947 C C . THR A 1 113 ? -10.182 5.001 13.620 1.00 79.75 113 THR A C 1
ATOM 949 O O . THR A 1 113 ? -10.447 6.094 14.114 1.00 79.75 113 THR A O 1
ATOM 952 N N . THR A 1 114 ? -8.968 4.713 13.149 1.00 77.81 114 THR A N 1
ATOM 953 C CA . THR A 1 114 ? -7.810 5.610 13.316 1.00 77.81 114 THR A CA 1
ATOM 954 C C . THR A 1 114 ? -7.471 6.406 12.060 1.00 77.81 114 THR A C 1
ATOM 956 O O . THR A 1 114 ? -6.625 7.298 12.111 1.00 77.81 114 THR A O 1
ATOM 959 N N . SER A 1 115 ? -8.094 6.078 10.925 1.00 77.62 115 SER A N 1
ATOM 960 C CA . SER A 1 115 ? -7.723 6.551 9.583 1.00 77.62 115 SER A CA 1
ATOM 961 C C . SER A 1 115 ? -6.273 6.226 9.195 1.00 77.62 115 SER A C 1
ATOM 963 O O . SER A 1 115 ? -5.729 6.799 8.247 1.00 77.62 115 SER A O 1
ATOM 965 N N . ALA A 1 116 ? -5.622 5.314 9.924 1.00 76.56 116 ALA A N 1
ATOM 966 C CA . ALA A 1 116 ? -4.281 4.853 9.612 1.00 76.56 116 ALA A CA 1
ATOM 967 C C . ALA A 1 116 ? -4.325 3.831 8.477 1.00 76.56 116 ALA A C 1
ATOM 969 O O . ALA A 1 116 ? -5.208 2.977 8.417 1.00 76.56 116 ALA A O 1
ATOM 970 N N . TRP A 1 117 ? -3.332 3.888 7.599 1.00 77.81 117 TRP A N 1
ATOM 971 C CA . TRP A 1 117 ? -3.154 2.861 6.584 1.00 77.81 117 TRP A CA 1
ATOM 972 C C . TRP A 1 117 ? -2.380 1.681 7.154 1.00 77.81 117 TRP A C 1
ATOM 974 O O . TRP A 1 117 ? -1.505 1.855 7.995 1.00 77.81 117 TRP A O 1
ATOM 984 N N . VAL A 1 118 ? -2.705 0.482 6.694 1.00 76.62 118 VAL A N 1
ATOM 985 C CA . VAL A 1 118 ? -2.027 -0.765 7.056 1.00 76.62 118 VAL A CA 1
ATOM 986 C C . VAL A 1 118 ? -1.708 -1.503 5.765 1.00 76.62 118 VAL A C 1
ATOM 988 O O . VAL A 1 118 ? -2.501 -1.471 4.827 1.00 76.62 118 VAL A O 1
ATOM 991 N N . VAL A 1 119 ? -0.534 -2.133 5.684 1.00 76.06 119 VAL A N 1
ATOM 992 C CA . VAL A 1 119 ? -0.096 -2.787 4.446 1.00 76.06 119 VAL A CA 1
ATOM 993 C C . VAL A 1 119 ? 0.464 -4.165 4.724 1.00 76.06 119 VAL A C 1
ATOM 995 O O . VAL A 1 119 ? 1.530 -4.323 5.315 1.00 76.06 119 VAL A O 1
ATOM 998 N N . THR A 1 120 ? -0.218 -5.176 4.218 1.00 74.56 120 THR A N 1
ATOM 999 C CA . THR A 1 120 ? 0.290 -6.547 4.227 1.00 74.56 120 THR A CA 1
ATOM 1000 C C . THR A 1 120 ? 0.790 -6.922 2.840 1.00 74.56 120 THR A C 1
ATOM 1002 O O . THR A 1 120 ? 0.547 -6.223 1.859 1.00 74.56 120 THR A O 1
ATOM 1005 N N . TYR A 1 121 ? 1.527 -8.021 2.762 1.00 71.56 121 TYR A N 1
ATOM 1006 C CA . TYR A 1 121 ? 1.929 -8.581 1.487 1.00 71.56 121 TYR A CA 1
ATOM 1007 C C . TYR A 1 121 ? 1.816 -10.098 1.504 1.00 71.56 121 TYR A C 1
ATOM 1009 O O . TYR A 1 121 ? 2.099 -10.765 2.506 1.00 71.56 121 TYR A O 1
ATOM 1017 N N . LEU A 1 122 ? 1.415 -10.631 0.360 1.00 69.31 122 LEU A N 1
ATOM 1018 C CA . LEU A 1 122 ? 1.370 -12.044 0.061 1.00 69.31 122 LEU A CA 1
ATOM 1019 C C . LEU A 1 122 ? 2.538 -12.370 -0.867 1.00 69.31 122 LEU A C 1
ATOM 1021 O O . LEU A 1 122 ? 2.657 -11.812 -1.959 1.00 69.31 122 LEU A O 1
ATOM 1025 N N . ARG A 1 123 ? 3.391 -13.307 -0.445 1.00 69.81 123 ARG A N 1
ATOM 1026 C CA . ARG A 1 123 ? 4.427 -13.834 -1.330 1.00 69.81 123 ARG A CA 1
ATOM 1027 C C . ARG A 1 123 ? 3.800 -14.763 -2.355 1.00 69.81 123 ARG A C 1
ATOM 1029 O O . ARG A 1 123 ? 3.140 -15.736 -1.990 1.00 69.81 123 ARG A O 1
ATOM 1036 N N . THR A 1 124 ? 4.063 -14.531 -3.632 1.00 63.78 124 THR A N 1
ATOM 1037 C CA . THR A 1 124 ? 3.577 -15.419 -4.702 1.00 63.78 124 THR A CA 1
ATOM 1038 C C . THR A 1 124 ? 4.160 -16.826 -4.614 1.00 63.78 124 THR A C 1
ATOM 1040 O O . THR A 1 124 ? 3.508 -17.793 -5.011 1.00 63.78 124 THR A O 1
ATOM 1043 N N . ALA A 1 125 ? 5.357 -16.974 -4.039 1.00 60.25 125 ALA A N 1
ATOM 1044 C CA . ALA A 1 125 ? 5.941 -18.277 -3.727 1.00 60.25 125 ALA A CA 1
ATOM 1045 C C . ALA A 1 125 ? 5.105 -19.086 -2.713 1.00 60.25 125 ALA A C 1
ATOM 1047 O O . ALA A 1 125 ? 5.074 -20.315 -2.800 1.00 60.25 125 ALA A O 1
ATOM 1048 N N . ASP A 1 126 ? 4.410 -18.407 -1.794 1.00 55.03 126 ASP A N 1
ATOM 1049 C CA . ASP A 1 126 ? 3.517 -19.038 -0.817 1.00 55.03 126 ASP A CA 1
ATOM 1050 C C . ASP A 1 126 ? 2.158 -19.365 -1.465 1.00 55.03 126 ASP A C 1
ATOM 1052 O O . ASP A 1 126 ? 1.600 -20.431 -1.223 1.00 55.03 126 ASP A O 1
ATOM 1056 N N . ALA A 1 127 ? 1.673 -18.504 -2.369 1.00 52.09 127 ALA A N 1
ATOM 1057 C CA . ALA A 1 127 ? 0.407 -18.689 -3.088 1.00 52.09 127 ALA A CA 1
ATOM 1058 C C . ALA A 1 127 ? 0.400 -19.895 -4.048 1.00 52.09 127 ALA A C 1
ATOM 1060 O O . ALA A 1 127 ? -0.650 -20.467 -4.311 1.00 52.09 127 ALA A O 1
ATOM 1061 N N . LYS A 1 128 ? 1.567 -20.301 -4.572 1.00 44.56 128 LYS A N 1
ATOM 1062 C CA . LYS A 1 128 ? 1.713 -21.480 -5.452 1.00 44.56 128 LYS A CA 1
ATOM 1063 C C . LYS A 1 128 ? 1.841 -22.811 -4.701 1.00 44.56 128 LYS A C 1
ATOM 1065 O O . LYS A 1 128 ? 1.931 -23.855 -5.343 1.00 44.56 128 LYS A O 1
ATOM 1070 N N . ARG A 1 129 ? 1.934 -22.781 -3.369 1.00 40.59 129 ARG A N 1
ATOM 1071 C CA . ARG A 1 129 ? 2.071 -23.971 -2.511 1.00 40.59 129 ARG A CA 1
ATOM 1072 C C . ARG A 1 129 ? 0.795 -24.314 -1.736 1.00 40.59 129 ARG A C 1
ATOM 1074 O O . ARG A 1 129 ? 0.817 -25.309 -1.014 1.00 40.59 129 ARG A O 1
ATOM 1081 N N . ALA A 1 130 ? -0.251 -23.500 -1.869 1.00 39.78 130 ALA A N 1
ATOM 1082 C CA . ALA A 1 130 ? -1.571 -23.734 -1.292 1.00 39.78 130 ALA A CA 1
ATOM 1083 C C . ALA A 1 130 ? -2.463 -24.541 -2.244 1.00 39.78 130 ALA A C 1
ATOM 1085 O O . ALA A 1 130 ? -2.349 -24.328 -3.474 1.00 39.78 130 ALA A O 1
#

Foldseek 3Di:
DDFPQDQDPDDRDRFTADPVRFTKAWDDKDFDAPCCQVPVVKAFDDVVCCVPQDDAPDWAFEFEPDDPDGDTFTWHWDQDPVRTTIGHPRRSVVCVVVVADGGKMKIWIARPVPRHIYIYIDHVVVVVVD